Protein AF-A0A1E4CKA3-F1 (afdb_monomer)

pLDDT: mean 74.84, std 14.77, range [36.62, 89.88]

Mean predicted aligned error: 11.42 Å

Structure (mmCIF, N/CA/C/O backbone):
data_AF-A0A1E4CKA3-F1
#
_entry.id   AF-A0A1E4CKA3-F1
#
loop_
_atom_site.group_PDB
_atom_site.id
_atom_site.type_symbol
_atom_site.label_atom_id
_atom_site.label_alt_id
_atom_site.label_comp_id
_atom_site.label_asym_id
_atom_site.label_entity_id
_atom_site.label_seq_id
_atom_site.pdbx_PDB_ins_code
_atom_site.Cartn_x
_atom_site.Cartn_y
_atom_site.Cartn_z
_atom_site.occupancy
_atom_site.B_iso_or_equiv
_atom_site.auth_seq_id
_atom_site.auth_comp_id
_atom_site.auth_asym_id
_atom_site.auth_atom_id
_atom_site.pdbx_PDB_model_num
ATOM 1 N N . MET A 1 1 ? -1.520 15.356 -40.599 1.00 36.62 1 MET A N 1
ATOM 2 C CA . MET A 1 1 ? -1.710 14.813 -39.234 1.00 36.62 1 MET A CA 1
ATOM 3 C C . MET A 1 1 ? -0.451 15.113 -3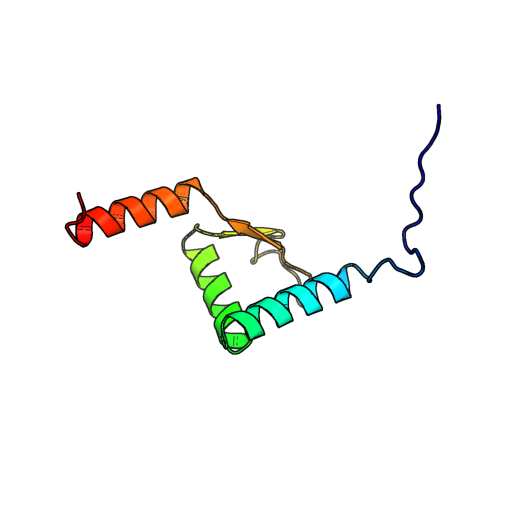8.433 1.00 36.62 1 MET A C 1
ATOM 5 O O . MET A 1 1 ? 0.601 14.678 -38.892 1.00 36.62 1 MET A O 1
ATOM 9 N N . PRO A 1 2 ? -0.478 15.867 -37.320 1.00 40.00 2 PRO A N 1
ATOM 10 C CA . PRO A 1 2 ? 0.746 16.097 -36.567 1.00 40.00 2 PRO A CA 1
ATOM 11 C C . PRO A 1 2 ? 1.048 14.854 -35.723 1.00 40.00 2 PRO A C 1
ATOM 13 O O . PRO A 1 2 ? 0.274 14.472 -34.849 1.00 40.00 2 PRO A O 1
ATOM 16 N N . ARG A 1 3 ? 2.163 14.186 -36.031 1.00 46.00 3 ARG A N 1
ATOM 17 C CA . ARG A 1 3 ? 2.720 13.111 -35.207 1.00 46.00 3 ARG A CA 1
ATOM 18 C C . ARG A 1 3 ? 3.471 13.763 -34.052 1.00 46.00 3 ARG A C 1
ATOM 20 O O . ARG A 1 3 ? 4.564 14.280 -34.259 1.00 46.00 3 ARG A O 1
ATOM 27 N N . TYR A 1 4 ? 2.909 13.739 -32.850 1.00 40.47 4 TYR A N 1
ATOM 28 C CA . TYR A 1 4 ? 3.682 14.070 -31.656 1.00 40.47 4 TYR A CA 1
ATOM 29 C C . TYR A 1 4 ? 4.542 12.864 -31.273 1.00 40.47 4 TYR A C 1
ATOM 31 O O . TYR A 1 4 ? 4.111 11.989 -30.529 1.00 40.47 4 TYR A O 1
ATOM 39 N N . ALA A 1 5 ? 5.765 12.812 -31.7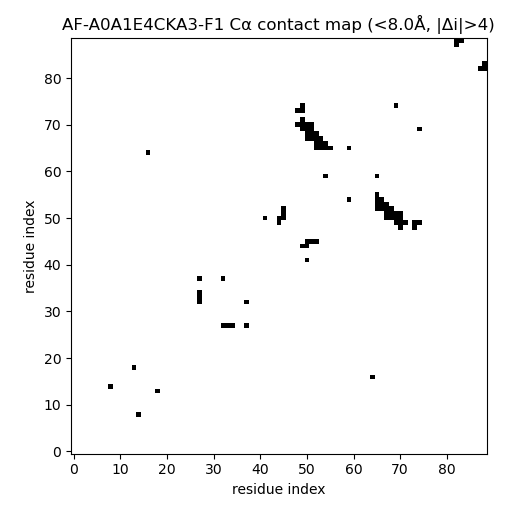96 1.00 44.94 5 ALA A N 1
ATOM 40 C CA . ALA A 1 5 ? 6.826 12.032 -31.176 1.00 44.94 5 ALA A CA 1
ATOM 41 C C . ALA A 1 5 ? 7.367 12.859 -30.000 1.00 44.94 5 ALA A C 1
ATOM 43 O O . ALA A 1 5 ? 8.110 13.818 -30.197 1.00 44.94 5 ALA A O 1
ATOM 44 N N . ARG A 1 6 ? 6.939 12.541 -28.775 1.00 49.34 6 ARG A N 1
ATOM 45 C CA . ARG A 1 6 ? 7.558 13.088 -27.560 1.00 49.34 6 ARG A CA 1
ATOM 46 C C . ARG A 1 6 ? 8.962 12.466 -27.427 1.00 49.34 6 ARG A C 1
ATOM 48 O O . ARG A 1 6 ? 9.052 11.240 -27.487 1.00 49.34 6 ARG A O 1
ATOM 55 N N . PRO A 1 7 ? 10.044 13.250 -27.264 1.00 45.25 7 PRO A N 1
ATOM 56 C CA . PRO A 1 7 ? 11.376 12.694 -27.041 1.00 45.25 7 PRO A CA 1
ATOM 57 C C . PRO A 1 7 ? 11.430 12.022 -25.664 1.00 45.25 7 PRO A C 1
ATOM 59 O O . PRO A 1 7 ? 10.907 12.559 -24.690 1.00 45.25 7 PRO A O 1
ATOM 62 N N . ALA A 1 8 ? 12.038 10.836 -25.599 1.00 52.69 8 ALA A N 1
ATOM 63 C CA . ALA A 1 8 ? 12.053 10.004 -24.396 1.00 52.69 8 ALA A CA 1
ATOM 64 C C . ALA A 1 8 ? 12.892 10.586 -23.246 1.00 52.69 8 ALA A C 1
ATOM 66 O O . ALA A 1 8 ? 12.618 10.256 -22.104 1.00 52.69 8 ALA A O 1
ATOM 67 N N . ASN A 1 9 ? 13.855 11.475 -23.512 1.00 52.84 9 ASN A N 1
ATOM 68 C CA . ASN A 1 9 ? 14.795 11.968 -22.504 1.00 52.84 9 ASN A CA 1
ATOM 69 C C . ASN A 1 9 ? 15.060 13.468 -22.729 1.00 52.84 9 ASN A C 1
ATOM 71 O O . ASN A 1 9 ? 15.887 13.835 -23.562 1.00 52.84 9 ASN A O 1
ATOM 75 N N . GLY A 1 10 ? 14.317 14.341 -22.048 1.00 47.69 10 GLY A N 1
ATOM 76 C CA . GLY A 1 10 ? 14.682 15.757 -21.921 1.00 47.69 10 GLY A CA 1
ATOM 77 C C . GLY A 1 10 ? 15.707 15.944 -20.800 1.00 47.69 10 GLY A C 1
ATOM 78 O O . GLY A 1 10 ? 15.768 15.125 -19.893 1.00 47.69 10 GLY A O 1
ATOM 79 N N . GLU A 1 11 ? 16.469 17.036 -20.819 1.00 47.09 11 GLU A N 1
ATOM 80 C CA . GLU A 1 11 ? 17.503 17.382 -19.818 1.00 47.09 11 GLU A CA 1
ATOM 81 C C . GLU A 1 11 ? 16.969 17.484 -18.366 1.00 47.09 11 GLU A C 1
ATOM 83 O O . GLU A 1 11 ? 17.736 17.451 -17.410 1.00 47.09 11 GLU A O 1
ATOM 88 N N . TYR A 1 12 ? 15.639 17.516 -18.204 1.00 50.06 12 TYR A N 1
ATOM 89 C CA . TYR A 1 12 ? 14.908 17.507 -16.928 1.00 50.06 12 TYR A CA 1
ATOM 90 C C . TYR A 1 12 ? 13.986 16.286 -16.743 1.00 50.06 12 TYR A C 1
ATOM 92 O O . TYR A 1 12 ? 13.203 16.240 -15.795 1.00 50.06 12 TYR A O 1
ATOM 100 N N . ALA A 1 13 ? 14.014 15.315 -17.660 1.00 52.16 13 ALA A N 1
ATOM 101 C CA . ALA A 1 13 ? 13.268 14.072 -17.514 1.00 52.16 13 ALA A CA 1
ATOM 102 C C . ALA A 1 13 ? 14.083 13.144 -16.614 1.00 52.16 13 ALA A C 1
ATOM 104 O O . ALA A 1 13 ? 15.028 12.498 -17.064 1.00 52.16 13 ALA A O 1
ATOM 105 N N . GLU A 1 14 ? 13.744 13.120 -15.328 1.00 53.81 14 GLU A N 1
ATOM 106 C CA . GLU A 1 14 ? 14.280 12.117 -14.421 1.00 53.81 14 GLU A CA 1
ATOM 107 C C . GLU A 1 14 ? 13.983 10.733 -15.009 1.00 53.81 14 GLU A C 1
ATOM 109 O O . GLU A 1 14 ? 12.840 10.457 -15.393 1.00 53.81 14 GLU A O 1
ATOM 114 N N . ASP A 1 15 ? 15.019 9.892 -15.137 1.00 67.56 15 ASP A N 1
ATOM 115 C CA . ASP A 1 15 ? 14.845 8.516 -15.598 1.00 67.56 15 ASP A CA 1
ATOM 116 C C . ASP A 1 15 ? 13.687 7.910 -14.794 1.00 67.56 15 ASP A C 1
ATOM 118 O O . ASP A 1 15 ? 13.702 8.003 -13.558 1.00 67.56 15 ASP A O 1
ATOM 122 N N . PRO A 1 16 ? 12.677 7.312 -15.451 1.00 55.44 16 PRO A N 1
ATOM 123 C CA . PRO A 1 16 ? 11.554 6.714 -14.760 1.00 55.44 16 PRO A CA 1
ATOM 124 C C . PRO A 1 16 ? 12.021 5.847 -13.592 1.00 55.44 16 PRO A C 1
ATOM 126 O O . PRO A 1 16 ? 11.421 5.947 -12.524 1.00 55.44 16 PRO A O 1
ATOM 129 N N . ILE A 1 17 ? 13.125 5.092 -13.757 1.00 57.16 17 ILE A N 1
ATOM 130 C CA . ILE A 1 17 ? 13.816 4.248 -12.767 1.00 57.16 17 ILE A CA 1
ATOM 131 C C . ILE A 1 17 ? 14.244 5.028 -11.510 1.00 57.16 17 ILE A C 1
ATOM 133 O O . ILE A 1 17 ? 13.984 4.579 -10.389 1.00 57.16 17 ILE A O 1
ATOM 137 N N . ASN A 1 18 ? 14.793 6.222 -11.677 1.00 62.31 18 ASN A N 1
ATOM 138 C CA . ASN A 1 18 ? 15.194 7.078 -10.563 1.00 62.31 18 ASN A CA 1
ATOM 139 C C . ASN A 1 18 ? 13.977 7.702 -9.866 1.00 62.31 18 ASN A C 1
ATOM 141 O O . ASN A 1 18 ? 13.930 7.732 -8.638 1.00 62.31 18 ASN A O 1
ATOM 145 N N . ALA A 1 19 ? 12.928 8.042 -10.620 1.00 60.69 19 ALA A N 1
ATOM 146 C CA . ALA A 1 19 ? 11.714 8.637 -10.064 1.00 60.69 19 ALA A CA 1
ATOM 147 C C . ALA A 1 19 ? 10.931 7.711 -9.094 1.00 60.69 19 ALA A C 1
ATOM 149 O O . ALA A 1 19 ? 10.438 8.207 -8.083 1.00 60.69 19 ALA A O 1
ATOM 150 N N . LEU A 1 20 ? 10.847 6.368 -9.299 1.00 59.59 20 LEU A N 1
ATOM 151 C CA . LEU A 1 20 ? 10.336 5.501 -8.187 1.00 59.59 20 LEU A CA 1
ATOM 152 C C . LEU A 1 20 ? 11.330 5.527 -7.058 1.00 59.59 20 LEU A C 1
ATOM 154 O O . LEU A 1 20 ? 10.889 5.484 -5.922 1.00 59.59 20 LEU A O 1
ATOM 158 N N . GLY A 1 21 ? 12.624 5.379 -7.363 1.00 65.44 21 GLY A N 1
ATOM 159 C CA . GLY A 1 21 ? 13.638 5.222 -6.328 1.00 65.44 21 GLY A CA 1
ATOM 160 C C . GLY A 1 21 ? 13.487 6.332 -5.296 1.00 65.44 21 GLY A C 1
ATOM 161 O O . GLY A 1 21 ? 13.350 6.050 -4.109 1.00 65.44 21 GLY A O 1
ATOM 162 N N . ASN A 1 22 ? 13.348 7.559 -5.790 1.00 67.75 22 ASN A N 1
ATOM 163 C CA . ASN A 1 22 ? 13.130 8.754 -4.993 1.00 67.75 22 ASN A CA 1
ATOM 164 C C . ASN A 1 22 ? 11.744 8.794 -4.335 1.00 67.75 22 ASN A C 1
ATOM 166 O O . ASN A 1 22 ? 11.660 9.083 -3.147 1.00 67.75 22 ASN A O 1
ATOM 170 N N . ALA A 1 23 ? 10.661 8.426 -5.029 1.00 67.81 23 ALA A N 1
ATOM 171 C CA . ALA A 1 23 ? 9.326 8.364 -4.418 1.00 67.81 23 ALA A CA 1
ATOM 172 C C . ALA A 1 23 ? 9.221 7.309 -3.293 1.00 67.81 23 ALA A C 1
ATOM 174 O O . ALA A 1 23 ? 8.613 7.546 -2.249 1.00 67.81 23 ALA A O 1
ATOM 175 N N . MET A 1 24 ? 9.846 6.147 -3.481 1.00 72.12 24 MET A N 1
ATOM 176 C CA . MET A 1 24 ? 9.926 5.073 -2.493 1.00 72.12 24 MET A CA 1
ATOM 177 C C . MET A 1 24 ? 10.764 5.514 -1.294 1.00 72.12 24 MET A C 1
ATOM 179 O O . MET A 1 24 ? 10.359 5.298 -0.155 1.00 72.12 24 MET A O 1
ATOM 183 N N . GLN A 1 25 ? 11.905 6.157 -1.546 1.00 68.25 25 GLN A N 1
ATOM 184 C CA . GLN A 1 25 ? 12.764 6.710 -0.506 1.00 68.25 25 GLN A CA 1
ATOM 185 C C . GLN A 1 25 ? 12.029 7.790 0.304 1.00 68.25 25 GLN A C 1
ATOM 187 O O . GLN A 1 25 ? 12.018 7.718 1.527 1.00 68.25 25 GLN A O 1
ATOM 192 N N . ALA A 1 26 ? 11.307 8.697 -0.360 1.00 70.19 26 ALA A N 1
ATOM 193 C CA . ALA A 1 26 ? 10.485 9.714 0.292 1.00 70.19 26 ALA A CA 1
ATOM 194 C C . ALA A 1 26 ? 9.360 9.107 1.148 1.00 70.19 26 ALA A C 1
ATOM 196 O O . ALA A 1 26 ? 9.043 9.629 2.210 1.00 70.19 26 ALA A O 1
ATOM 197 N N . THR A 1 27 ? 8.776 7.981 0.726 1.00 70.31 27 THR A N 1
ATOM 198 C CA . THR A 1 27 ? 7.741 7.277 1.506 1.00 70.31 27 THR A CA 1
ATOM 199 C C . THR A 1 27 ? 8.332 6.596 2.746 1.00 70.31 27 THR A C 1
ATOM 201 O O . THR A 1 27 ? 7.752 6.660 3.825 1.00 70.31 27 THR A O 1
ATOM 204 N N . ILE A 1 28 ? 9.499 5.960 2.605 1.00 75.06 28 ILE A N 1
ATOM 205 C CA . ILE A 1 28 ? 10.274 5.361 3.707 1.00 75.06 28 ILE A CA 1
ATOM 206 C C . ILE A 1 28 ? 10.640 6.435 4.737 1.00 75.06 28 ILE A C 1
ATOM 208 O O . ILE A 1 28 ? 10.443 6.226 5.931 1.00 75.06 28 ILE A O 1
ATOM 212 N N . GLU A 1 29 ? 11.125 7.585 4.270 1.00 72.06 29 GLU A N 1
ATOM 21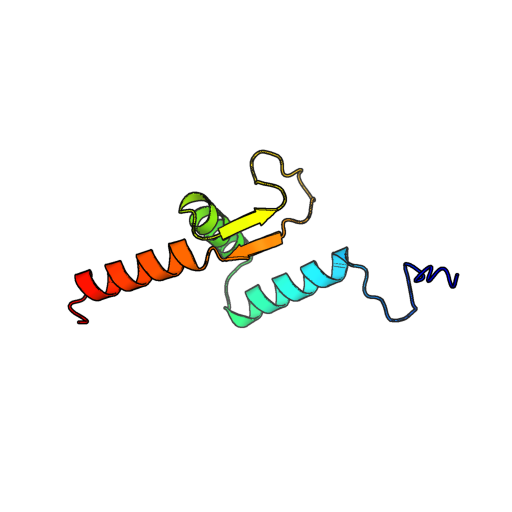3 C CA . GLU A 1 29 ? 11.484 8.727 5.113 1.00 72.06 29 GLU A CA 1
ATOM 214 C C . GLU A 1 29 ? 10.259 9.335 5.803 1.00 72.06 29 GLU A C 1
ATOM 216 O O . GLU A 1 29 ? 10.285 9.525 7.013 1.00 72.06 29 GLU A O 1
ATOM 221 N N . ALA A 1 30 ? 9.163 9.567 5.074 1.00 76.38 30 ALA A N 1
ATOM 222 C CA . ALA A 1 30 ? 7.939 10.147 5.629 1.00 76.38 30 ALA A CA 1
ATOM 223 C C . ALA A 1 30 ? 7.278 9.269 6.702 1.00 76.38 30 ALA A C 1
ATOM 225 O O . ALA A 1 30 ? 6.622 9.787 7.602 1.00 76.38 30 ALA A O 1
ATOM 226 N N . LEU A 1 31 ? 7.427 7.946 6.597 1.00 78.50 31 LEU A N 1
ATOM 227 C CA . LEU A 1 31 ? 6.884 6.994 7.564 1.00 78.50 31 LEU A CA 1
ATOM 228 C C . LEU A 1 31 ? 7.904 6.594 8.644 1.00 78.50 31 LEU A C 1
ATOM 230 O O . LEU A 1 31 ? 7.554 5.826 9.537 1.00 78.50 31 LEU A O 1
ATOM 234 N N . GLU A 1 32 ? 9.156 7.062 8.552 1.00 84.19 32 GLU A N 1
ATOM 235 C CA . GLU A 1 32 ? 10.295 6.633 9.384 1.00 84.19 32 GLU A CA 1
ATOM 236 C C . GLU A 1 32 ? 10.456 5.098 9.460 1.00 84.19 32 GLU A C 1
ATOM 238 O O . GLU A 1 32 ? 10.973 4.530 10.425 1.00 84.19 32 GLU A O 1
ATOM 243 N N . LEU A 1 33 ? 10.009 4.391 8.420 1.00 80.75 33 LEU A N 1
ATOM 244 C CA . LEU A 1 33 ? 10.052 2.935 8.355 1.00 80.75 33 LEU A CA 1
ATOM 245 C C . LEU A 1 33 ? 11.303 2.488 7.619 1.00 80.75 33 LEU A C 1
ATOM 247 O O . LEU A 1 33 ? 11.708 3.081 6.628 1.00 80.75 33 LEU A O 1
ATOM 251 N N . ASN A 1 34 ? 11.894 1.368 8.032 1.00 84.69 34 ASN A N 1
ATOM 252 C CA . ASN A 1 34 ? 12.964 0.779 7.236 1.00 84.69 34 ASN A CA 1
ATOM 253 C C . ASN A 1 34 ? 12.407 0.202 5.910 1.00 84.69 34 ASN A C 1
ATOM 255 O O . ASN A 1 34 ? 11.255 -0.236 5.822 1.00 84.69 34 ASN A O 1
ATOM 259 N N . LYS A 1 35 ? 13.257 0.139 4.876 1.00 79.19 35 LYS A N 1
ATOM 260 C CA . LYS A 1 35 ? 12.892 -0.369 3.540 1.00 79.19 35 LYS A CA 1
ATOM 261 C C . LYS A 1 35 ? 12.305 -1.785 3.561 1.00 79.19 35 LYS A C 1
ATOM 263 O O . LYS A 1 35 ? 11.413 -2.088 2.772 1.00 79.19 35 LYS A O 1
ATOM 268 N N . MET A 1 36 ? 12.803 -2.650 4.446 1.00 83.19 36 MET A N 1
ATOM 269 C CA . MET A 1 36 ? 12.321 -4.027 4.582 1.00 83.19 36 MET A CA 1
ATOM 270 C C . MET A 1 36 ? 10.890 -4.068 5.128 1.00 83.19 36 MET A C 1
ATOM 272 O O . MET A 1 36 ? 10.073 -4.847 4.656 1.00 83.19 36 MET A O 1
ATOM 276 N N . THR A 1 37 ? 10.574 -3.204 6.091 1.00 84.38 37 THR A N 1
ATOM 277 C CA . THR A 1 37 ? 9.259 -3.081 6.716 1.00 84.38 37 THR A CA 1
ATOM 278 C C . THR A 1 37 ? 8.234 -2.599 5.706 1.00 84.38 37 THR A C 1
ATOM 280 O O . THR A 1 37 ? 7.155 -3.178 5.632 1.00 84.38 37 THR A O 1
ATOM 283 N N . VAL A 1 38 ? 8.579 -1.605 4.880 1.00 82.75 38 VAL A N 1
ATOM 284 C CA . VAL A 1 38 ? 7.689 -1.147 3.803 1.00 82.75 38 VAL A CA 1
ATOM 285 C C . VAL A 1 38 ? 7.469 -2.258 2.777 1.00 82.75 38 VAL A C 1
ATOM 287 O O . VAL A 1 38 ? 6.327 -2.533 2.427 1.00 82.75 38 VAL A O 1
ATOM 290 N N . ALA A 1 39 ? 8.526 -2.954 2.344 1.00 82.88 39 ALA A N 1
ATOM 291 C CA . ALA A 1 39 ? 8.394 -4.070 1.406 1.00 82.88 39 ALA A CA 1
ATOM 292 C C . ALA A 1 39 ? 7.492 -5.194 1.956 1.00 82.88 39 ALA A C 1
ATOM 294 O O . ALA A 1 39 ? 6.563 -5.618 1.273 1.00 82.88 39 ALA A O 1
ATOM 295 N N . ASN A 1 40 ? 7.710 -5.609 3.208 1.00 86.44 40 ASN A N 1
ATOM 296 C CA . ASN A 1 40 ? 6.892 -6.619 3.883 1.00 86.44 40 ASN A CA 1
ATOM 297 C C . ASN A 1 40 ? 5.441 -6.151 4.083 1.00 86.44 40 ASN A C 1
ATOM 299 O O . ASN A 1 40 ? 4.514 -6.954 4.027 1.00 86.44 40 ASN A O 1
ATOM 303 N N . GLY A 1 41 ? 5.233 -4.860 4.353 1.00 85.44 41 GLY A N 1
ATOM 304 C CA . GLY A 1 41 ? 3.905 -4.267 4.488 1.00 85.44 41 GLY A CA 1
ATOM 305 C C . GLY A 1 41 ? 3.139 -4.289 3.168 1.00 85.44 41 GLY A C 1
ATOM 306 O O . GLY A 1 41 ? 2.010 -4.769 3.132 1.00 85.44 41 GLY A O 1
ATOM 307 N N . LEU A 1 42 ? 3.773 -3.846 2.079 1.00 86.38 42 LEU A N 1
ATOM 308 C CA . LEU A 1 42 ? 3.190 -3.883 0.735 1.00 86.38 42 LEU A CA 1
ATOM 309 C C . LEU A 1 42 ? 2.833 -5.313 0.314 1.00 86.38 42 LEU A C 1
ATOM 311 O O . LEU A 1 42 ? 1.759 -5.531 -0.232 1.00 86.38 42 LEU A O 1
ATOM 315 N N . GLU A 1 43 ? 3.688 -6.287 0.623 1.00 86.69 43 GLU A N 1
ATOM 316 C CA . GLU A 1 43 ? 3.413 -7.712 0.412 1.00 86.69 43 GLU A CA 1
ATOM 317 C C . GLU A 1 43 ? 2.144 -8.173 1.135 1.00 86.69 43 GLU A C 1
ATOM 319 O O . GLU A 1 43 ? 1.230 -8.679 0.491 1.00 86.69 43 GLU A O 1
ATOM 324 N N . LYS A 1 44 ? 2.033 -7.911 2.440 1.00 87.62 44 LYS A N 1
ATOM 325 C CA . LYS A 1 44 ? 0.845 -8.297 3.217 1.00 87.62 44 LYS A CA 1
ATOM 326 C C . LYS A 1 44 ? -0.436 -7.629 2.722 1.00 87.62 44 LYS A C 1
ATOM 328 O O . LYS A 1 44 ? -1.498 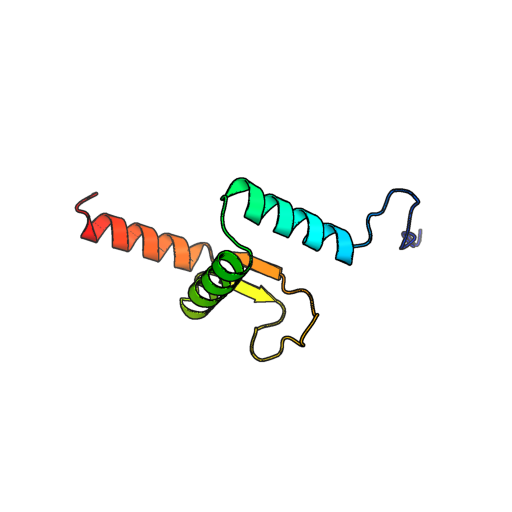-8.236 2.781 1.00 87.62 44 LYS A O 1
ATOM 333 N N . LEU A 1 45 ? -0.349 -6.381 2.264 1.00 87.31 45 LEU A N 1
ATOM 334 C CA . LEU A 1 45 ? -1.496 -5.655 1.723 1.00 87.31 45 LEU A CA 1
ATOM 335 C C . LEU A 1 45 ? -1.934 -6.204 0.356 1.00 87.31 45 LEU A C 1
ATOM 337 O O . LEU A 1 45 ? -3.131 -6.233 0.082 1.00 87.31 45 LEU A O 1
ATOM 341 N N . VAL A 1 46 ? -0.997 -6.674 -0.474 1.00 89.62 46 VAL A N 1
ATOM 342 C CA . VAL A 1 46 ? -1.322 -7.399 -1.714 1.00 89.62 46 VAL A CA 1
ATOM 343 C C . VAL A 1 46 ? -1.959 -8.752 -1.402 1.00 89.62 46 VAL A C 1
ATOM 345 O O . VAL A 1 46 ? -3.001 -9.067 -1.967 1.00 89.62 46 VAL A O 1
ATOM 348 N N . ASP A 1 47 ? -1.395 -9.522 -0.469 1.00 89.56 47 ASP A N 1
ATOM 349 C CA . ASP A 1 47 ? -1.939 -10.831 -0.075 1.00 89.56 47 ASP A CA 1
ATOM 350 C C . ASP A 1 47 ? -3.351 -10.716 0.525 1.00 89.56 47 ASP A C 1
ATOM 352 O O . ASP A 1 47 ? -4.188 -11.599 0.345 1.00 89.56 47 ASP A O 1
ATOM 356 N N . ALA A 1 48 ? -3.635 -9.607 1.216 1.00 87.56 48 ALA A N 1
ATOM 357 C CA . ALA A 1 48 ? -4.958 -9.282 1.744 1.00 87.56 48 ALA A CA 1
ATOM 358 C C . ALA A 1 48 ? -5.944 -8.759 0.680 1.00 87.56 48 ALA A C 1
ATOM 360 O O . ALA A 1 48 ? -7.101 -8.505 1.008 1.00 87.56 48 ALA A O 1
ATOM 361 N N . GLY A 1 49 ? -5.506 -8.569 -0.570 1.00 89.00 49 GLY A N 1
ATOM 362 C CA . GLY A 1 49 ? -6.329 -8.036 -1.658 1.00 89.00 49 GLY A CA 1
ATOM 363 C C . GLY A 1 49 ? -6.609 -6.532 -1.569 1.00 89.00 49 GLY A C 1
ATOM 364 O O . GLY A 1 49 ? -7.495 -6.040 -2.254 1.00 89.00 49 GLY A O 1
ATOM 365 N N . LEU A 1 50 ? -5.874 -5.791 -0.735 1.00 87.69 50 LEU A N 1
ATOM 366 C CA . LEU A 1 50 ? -6.051 -4.343 -0.545 1.00 87.69 50 LEU A CA 1
ATOM 367 C C . LEU A 1 50 ? -5.213 -3.516 -1.525 1.00 87.69 50 LEU A C 1
ATOM 369 O O . LEU A 1 50 ? -5.499 -2.344 -1.769 1.00 87.69 50 LEU A O 1
ATOM 373 N N . LEU A 1 51 ? -4.152 -4.119 -2.063 1.00 89.88 51 LEU A N 1
ATOM 374 C CA . LEU A 1 51 ? -3.315 -3.539 -3.102 1.00 89.88 51 LEU A CA 1
ATOM 375 C C . LEU A 1 51 ? -3.264 -4.454 -4.322 1.00 89.88 51 LEU A C 1
ATOM 377 O O . LEU A 1 51 ? -3.070 -5.662 -4.214 1.00 89.88 51 LEU A O 1
ATOM 381 N N . LEU A 1 52 ? -3.322 -3.839 -5.495 1.00 87.56 52 LEU A N 1
ATOM 382 C CA . LEU A 1 52 ? -3.072 -4.467 -6.781 1.00 87.56 52 LEU A CA 1
ATOM 383 C C . LEU A 1 52 ? -1.637 -4.155 -7.210 1.00 87.56 52 LEU A C 1
ATOM 385 O O . LEU A 1 52 ? -1.257 -2.988 -7.338 1.00 87.56 52 LEU A O 1
ATOM 389 N N . ALA A 1 53 ? -0.836 -5.199 -7.413 1.00 87.06 53 ALA A N 1
ATOM 390 C CA . ALA A 1 53 ? 0.528 -5.093 -7.919 1.00 87.06 53 ALA A CA 1
ATOM 391 C C . ALA A 1 53 ? 0.555 -5.264 -9.445 1.00 87.06 53 ALA A C 1
ATOM 393 O O . ALA A 1 53 ? -0.004 -6.223 -9.975 1.00 87.06 53 ALA A O 1
ATOM 394 N N . ASP A 1 54 ? 1.239 -4.356 -10.139 1.00 83.75 54 ASP A N 1
ATOM 395 C CA . ASP A 1 54 ? 1.461 -4.404 -11.584 1.00 83.75 54 ASP A CA 1
ATOM 396 C C . ASP A 1 54 ? 2.969 -4.277 -11.905 1.00 83.75 54 ASP A C 1
ATOM 398 O O . ASP A 1 54 ? 3.555 -3.211 -11.667 1.00 83.75 54 ASP A O 1
ATOM 402 N N . PRO A 1 55 ? 3.625 -5.341 -12.410 1.00 83.25 55 PRO A N 1
ATOM 403 C CA . PRO A 1 55 ? 3.060 -6.672 -12.657 1.00 83.25 55 PRO A CA 1
ATOM 404 C C . PRO A 1 55 ? 2.734 -7.427 -11.350 1.00 83.25 55 PRO A C 1
ATOM 406 O O . PRO A 1 55 ? 3.309 -7.106 -10.302 1.00 83.25 55 PRO A O 1
ATOM 409 N N . PRO A 1 56 ? 1.865 -8.457 -11.401 1.00 82.00 56 PRO A N 1
ATOM 410 C CA . PRO A 1 56 ? 1.585 -9.308 -10.246 1.00 82.00 56 PRO A CA 1
ATOM 411 C C . PRO A 1 56 ? 2.860 -9.988 -9.721 1.00 82.00 56 PRO A C 1
ATOM 413 O O . PRO A 1 56 ? 3.802 -10.247 -10.474 1.00 82.00 56 PRO A O 1
ATOM 416 N N . ARG A 1 57 ? 2.933 -10.234 -8.406 1.00 74.12 57 ARG A N 1
ATOM 417 C CA . ARG A 1 57 ? 4.190 -10.616 -7.726 1.00 74.12 57 ARG A C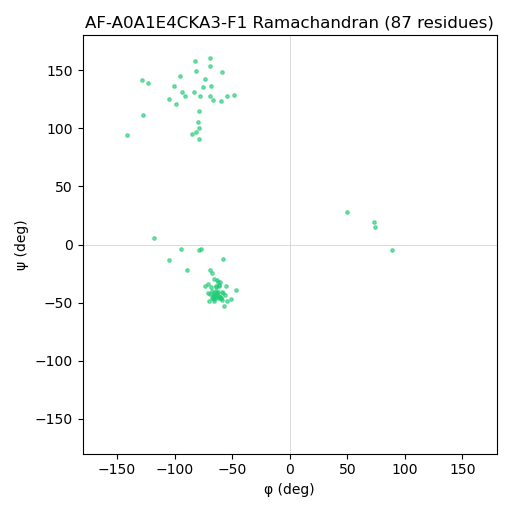A 1
ATOM 418 C C . ARG A 1 57 ? 4.739 -11.979 -8.147 1.00 74.12 57 ARG A C 1
ATOM 420 O O . ARG A 1 57 ? 5.950 -12.164 -8.130 1.00 74.12 57 ARG A O 1
ATOM 427 N N . ASP A 1 58 ? 3.872 -12.903 -8.534 1.00 79.38 58 ASP A N 1
ATOM 428 C CA . ASP A 1 58 ? 4.212 -14.224 -9.073 1.00 79.38 58 ASP A CA 1
ATOM 429 C C . ASP A 1 58 ? 4.885 -14.150 -10.453 1.00 79.38 58 ASP A C 1
ATOM 431 O O . ASP A 1 58 ? 5.658 -15.037 -10.816 1.00 79.38 58 ASP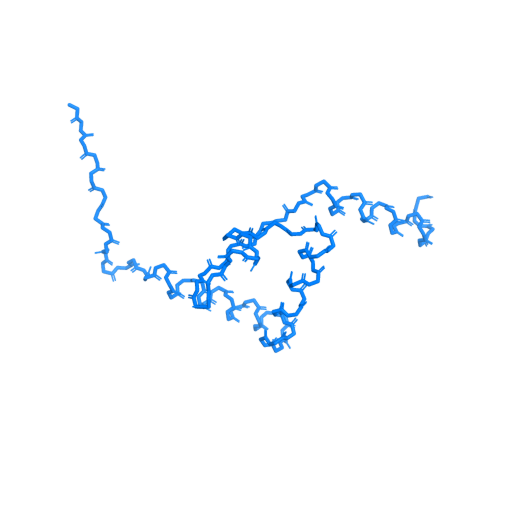 A O 1
ATOM 435 N N . VAL A 1 59 ? 4.640 -13.068 -11.195 1.00 80.81 59 VAL A N 1
ATOM 436 C CA . VAL A 1 59 ? 5.243 -12.794 -12.510 1.00 80.81 59 VAL A CA 1
ATOM 437 C C . VAL A 1 59 ? 6.340 -11.729 -12.460 1.00 80.81 59 VAL A C 1
ATOM 439 O O . VAL A 1 59 ? 7.087 -11.569 -13.428 1.00 80.81 59 VAL A O 1
ATOM 442 N N . ALA A 1 60 ? 6.456 -10.989 -11.357 1.00 76.69 60 ALA A N 1
ATOM 443 C CA . ALA A 1 60 ? 7.420 -9.909 -11.212 1.00 76.69 60 ALA A CA 1
ATOM 444 C C . ALA A 1 60 ? 8.863 -10.440 -11.195 1.00 76.69 60 ALA A C 1
ATOM 446 O O . ALA A 1 60 ? 9.247 -11.260 -10.359 1.00 76.69 60 ALA A O 1
ATOM 447 N N . MET A 1 61 ? 9.706 -9.924 -12.093 1.00 78.94 61 MET A N 1
ATOM 448 C CA . MET A 1 61 ? 11.126 -10.278 -12.122 1.00 78.94 61 MET A CA 1
ATOM 449 C C . MET A 1 61 ? 11.934 -9.479 -11.093 1.00 78.94 61 MET A C 1
ATOM 451 O O . MET A 1 61 ? 11.654 -8.315 -10.800 1.00 78.94 61 MET A O 1
ATOM 455 N N . ARG A 1 62 ? 13.008 -10.078 -10.562 1.00 72.19 62 ARG A N 1
ATOM 456 C CA . ARG A 1 62 ? 13.909 -9.393 -9.624 1.00 72.19 62 ARG A CA 1
ATOM 457 C C . ARG A 1 62 ? 14.524 -8.154 -10.286 1.00 72.19 62 ARG A C 1
ATOM 459 O O . ARG A 1 62 ? 15.189 -8.262 -11.309 1.00 72.19 62 ARG A O 1
ATOM 466 N N . GLY A 1 63 ? 14.332 -6.989 -9.667 1.00 72.38 63 GLY A N 1
ATOM 467 C CA . GLY A 1 63 ? 14.793 -5.699 -10.198 1.00 72.38 63 GLY A CA 1
ATOM 468 C C . GLY A 1 63 ? 13.785 -5.002 -11.118 1.00 72.38 63 GLY A C 1
ATOM 469 O O . GLY A 1 63 ? 14.009 -3.854 -11.495 1.00 72.38 63 GLY A O 1
ATOM 470 N N . GLN A 1 64 ? 12.659 -5.648 -11.434 1.00 76.62 64 GLN A N 1
ATOM 471 C CA . GLN A 1 64 ? 11.537 -5.004 -12.100 1.00 76.62 64 GLN A CA 1
ATOM 472 C C . GLN A 1 64 ? 10.804 -4.084 -11.124 1.00 76.62 64 GLN A C 1
ATOM 474 O O . GLN A 1 64 ? 10.640 -4.379 -9.939 1.00 76.62 64 GLN A O 1
ATOM 479 N N . ARG A 1 65 ? 10.357 -2.943 -11.638 1.00 77.94 65 ARG A N 1
ATOM 480 C CA . ARG A 1 65 ? 9.555 -1.995 -10.874 1.00 77.94 65 ARG A CA 1
ATOM 481 C C . ARG A 1 65 ? 8.120 -2.489 -10.800 1.00 77.94 65 ARG A C 1
ATOM 483 O O . ARG A 1 65 ? 7.518 -2.751 -11.836 1.00 77.94 65 ARG A O 1
ATOM 490 N N . VAL A 1 66 ? 7.596 -2.558 -9.583 1.00 82.44 66 VAL A N 1
ATOM 491 C CA . VAL A 1 66 ? 6.202 -2.910 -9.311 1.00 82.44 66 VAL A CA 1
ATOM 492 C C . VAL A 1 66 ? 5.458 -1.640 -8.932 1.00 82.44 66 VAL A C 1
ATOM 494 O O . VAL A 1 66 ? 5.878 -0.913 -8.028 1.00 82.44 66 VAL A O 1
ATOM 497 N N . ARG A 1 67 ? 4.370 -1.356 -9.642 1.00 84.56 67 ARG A N 1
ATOM 498 C CA . ARG A 1 67 ? 3.421 -0.308 -9.280 1.00 84.56 67 ARG A CA 1
ATOM 499 C C . ARG A 1 67 ? 2.348 -0.926 -8.396 1.00 84.56 67 ARG A C 1
ATOM 501 O O . ARG A 1 67 ? 1.733 -1.910 -8.786 1.00 84.56 67 ARG A O 1
ATOM 508 N N . TYR A 1 68 ? 2.115 -0.324 -7.237 1.00 85.62 68 TYR A N 1
ATOM 509 C CA . TYR A 1 68 ? 1.015 -0.696 -6.354 1.00 85.62 68 TYR A CA 1
ATOM 510 C C . TYR A 1 68 ? -0.126 0.302 -6.537 1.00 85.62 68 TYR A C 1
ATOM 512 O O . TYR A 1 68 ? 0.109 1.505 -6.650 1.00 85.62 68 TYR A O 1
ATOM 520 N N . THR A 1 69 ? -1.356 -0.186 -6.611 1.00 88.44 69 THR A N 1
ATOM 521 C CA . THR A 1 69 ? -2.577 0.629 -6.658 1.00 88.44 69 THR A CA 1
ATOM 522 C C . THR A 1 69 ? -3.531 0.128 -5.587 1.00 88.44 69 THR A C 1
ATOM 524 O O . THR A 1 69 ? -3.576 -1.070 -5.333 1.00 88.44 69 THR A O 1
ATOM 527 N N . VAL A 1 70 ? -4.242 1.037 -4.926 1.00 89.44 70 VAL A N 1
ATOM 528 C CA . VAL A 1 70 ? -5.208 0.676 -3.884 1.00 89.44 70 VAL A CA 1
ATOM 529 C C . VAL A 1 70 ? -6.467 0.110 -4.529 1.00 89.44 70 VAL A C 1
ATOM 531 O O . VAL A 1 70 ? -6.954 0.661 -5.515 1.00 89.44 70 VAL A O 1
ATOM 534 N N . ASP A 1 71 ? -6.976 -0.992 -3.982 1.00 88.38 71 ASP A N 1
ATOM 535 C CA . ASP A 1 71 ? -8.342 -1.431 -4.255 1.00 88.38 71 ASP A CA 1
ATOM 536 C C . ASP A 1 71 ? -9.283 -0.697 -3.292 1.00 88.38 71 ASP A C 1
ATOM 538 O O . ASP A 1 71 ? -9.455 -1.079 -2.130 1.00 88.38 71 ASP A O 1
ATOM 542 N N . ASP A 1 72 ? -9.856 0.410 -3.766 1.00 85.38 72 ASP A N 1
ATOM 543 C CA . ASP A 1 72 ? -10.702 1.281 -2.947 1.00 85.38 72 ASP A CA 1
ATOM 544 C C . ASP A 1 72 ? -11.938 0.553 -2.399 1.00 85.38 72 ASP A C 1
ATOM 546 O O . ASP A 1 72 ? -12.390 0.852 -1.290 1.00 85.38 72 ASP A O 1
ATOM 550 N N . ALA A 1 73 ? -12.484 -0.415 -3.143 1.00 88.81 73 ALA A N 1
ATOM 551 C CA . ALA A 1 73 ? -13.644 -1.182 -2.704 1.00 88.81 73 ALA A CA 1
ATOM 552 C C . ALA A 1 73 ? -13.270 -2.114 -1.546 1.00 88.81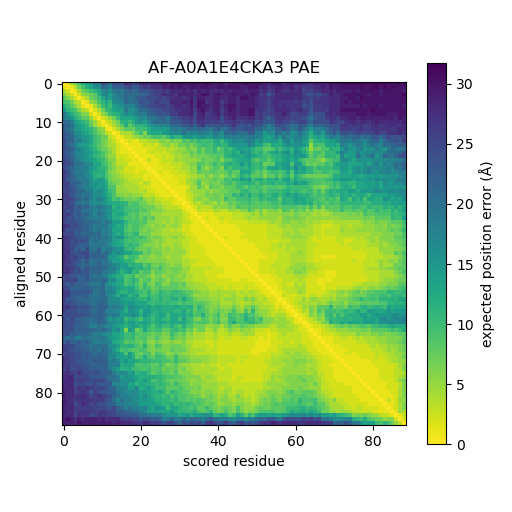 73 ALA A C 1
ATOM 554 O O 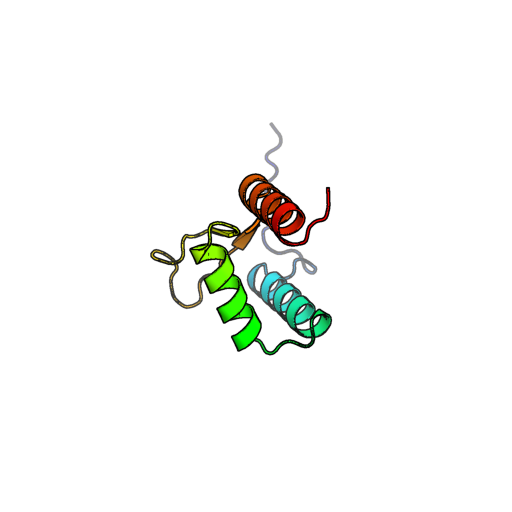. ALA A 1 73 ? -13.929 -2.086 -0.502 1.00 88.81 73 ALA A O 1
ATOM 555 N N . ALA A 1 74 ? -12.177 -2.868 -1.694 1.00 83.19 74 ALA A N 1
ATOM 556 C CA . ALA A 1 74 ? -11.696 -3.781 -0.660 1.00 83.19 74 ALA A CA 1
ATOM 557 C C . ALA A 1 74 ? -11.275 -3.034 0.619 1.00 83.19 74 ALA A C 1
ATOM 559 O O . ALA A 1 74 ? -11.613 -3.449 1.732 1.00 83.19 74 ALA A O 1
ATOM 560 N N . VAL A 1 75 ? -10.588 -1.893 0.481 1.00 85.25 75 VAL A N 1
ATOM 561 C CA . VAL A 1 75 ? -10.206 -1.056 1.629 1.00 85.25 75 VAL A CA 1
ATOM 562 C C . VAL A 1 75 ? -11.433 -0.485 2.335 1.00 85.25 75 VAL A C 1
ATOM 564 O O . VAL A 1 75 ? -11.502 -0.531 3.565 1.00 85.25 75 VAL A O 1
ATOM 567 N N . THR A 1 76 ? -12.417 0.014 1.585 1.00 87.88 76 THR A N 1
ATOM 568 C CA . THR A 1 76 ? -13.647 0.573 2.162 1.00 87.88 76 THR A CA 1
ATOM 569 C C . THR A 1 76 ? -14.411 -0.481 2.959 1.00 87.88 76 THR A C 1
ATOM 571 O O . THR A 1 76 ? -14.797 -0.223 4.099 1.00 87.88 76 THR A O 1
ATOM 574 N N . GLU A 1 77 ? -14.578 -1.683 2.405 1.00 88.88 77 GLU A N 1
ATOM 575 C CA . GLU A 1 77 ? -15.234 -2.794 3.098 1.00 88.88 77 GLU A CA 1
ATOM 576 C C . GLU A 1 77 ? -14.502 -3.156 4.399 1.00 88.88 77 GLU A C 1
ATOM 578 O O . GLU A 1 77 ? -15.129 -3.287 5.455 1.00 88.88 77 GLU A O 1
ATOM 583 N N . MET A 1 78 ? -13.168 -3.257 4.357 1.00 87.31 78 MET A N 1
ATOM 584 C CA . MET A 1 78 ? -12.363 -3.566 5.538 1.00 87.31 78 MET A CA 1
ATOM 585 C C . MET A 1 78 ? -12.510 -2.499 6.630 1.00 87.31 78 MET A C 1
ATOM 587 O O . MET A 1 78 ? -12.677 -2.843 7.801 1.00 87.31 78 MET A O 1
ATOM 591 N N . VAL A 1 79 ? -12.462 -1.215 6.266 1.00 85.75 79 VAL A N 1
ATOM 592 C CA . VAL A 1 79 ? -12.598 -0.104 7.221 1.00 85.75 79 VAL A CA 1
ATOM 593 C C . VAL A 1 79 ? -14.000 -0.073 7.827 1.00 85.75 79 VAL A C 1
ATOM 595 O O . VAL A 1 79 ? -14.133 0.079 9.041 1.00 85.75 79 VAL A O 1
ATOM 598 N N . MET A 1 80 ? -15.045 -0.286 7.023 1.00 86.88 80 MET A N 1
ATOM 599 C CA . MET A 1 80 ? -16.420 -0.381 7.526 1.00 86.88 80 MET A CA 1
ATOM 600 C C . MET A 1 80 ? -16.578 -1.538 8.515 1.00 86.88 80 MET A C 1
ATOM 602 O O . MET A 1 80 ? -17.146 -1.362 9.594 1.00 86.88 80 MET A O 1
ATOM 606 N N . ARG A 1 81 ? -16.027 -2.711 8.185 1.00 86.44 81 ARG A N 1
ATOM 607 C CA . ARG A 1 81 ? -16.034 -3.877 9.074 1.00 86.44 81 ARG A CA 1
ATOM 608 C C . ARG A 1 81 ? -15.279 -3.612 10.375 1.00 86.44 81 ARG A C 1
ATOM 610 O O . ARG A 1 81 ? -15.732 -4.032 11.436 1.00 86.44 81 ARG A O 1
ATOM 617 N N . LEU A 1 82 ? -14.140 -2.924 10.309 1.00 85.56 82 LEU A N 1
ATOM 618 C CA . LEU A 1 82 ? -13.374 -2.542 11.493 1.00 85.56 82 LEU A CA 1
ATOM 619 C C . LEU A 1 82 ? -14.170 -1.586 12.389 1.00 85.56 82 LEU A C 1
ATOM 621 O O . LEU A 1 82 ? -14.213 -1.811 13.595 1.00 85.56 82 LEU A O 1
ATOM 625 N N . GLY A 1 83 ? -14.842 -0.585 11.812 1.00 85.62 83 GLY A N 1
ATOM 626 C CA . GLY A 1 83 ? -15.728 0.322 12.549 1.00 85.62 83 GLY A CA 1
ATOM 627 C C . GLY A 1 83 ? -16.792 -0.437 13.345 1.00 85.62 83 GLY A C 1
ATOM 628 O O . GLY A 1 83 ? -16.883 -0.268 14.558 1.00 85.62 83 GLY A O 1
ATOM 629 N N . GLN A 1 84 ? -17.480 -1.387 12.697 1.00 85.75 84 GLN A N 1
ATOM 630 C CA . GLN A 1 84 ? -18.474 -2.246 13.357 1.00 85.75 84 GLN A CA 1
ATOM 631 C C . GLN A 1 84 ? -17.892 -3.040 14.536 1.00 85.75 84 GLN A C 1
ATOM 633 O O . GLN A 1 84 ? -18.533 -3.168 15.576 1.00 85.75 84 GLN A O 1
ATOM 638 N N . VAL A 1 85 ? -16.679 -3.585 14.391 1.00 89.56 85 VAL A N 1
ATOM 639 C CA . VAL A 1 85 ? -16.010 -4.347 15.461 1.00 89.56 85 VAL A CA 1
ATOM 640 C C . VAL A 1 85 ? -15.610 -3.447 16.630 1.00 89.56 85 VAL A C 1
ATOM 642 O O . VAL A 1 85 ? -15.681 -3.872 17.781 1.00 89.56 85 VAL A O 1
ATOM 645 N N . LEU A 1 86 ? -15.193 -2.214 16.344 1.00 89.06 86 LEU A N 1
ATOM 646 C CA . LEU A 1 86 ? -14.802 -1.234 17.356 1.00 89.06 86 LEU A CA 1
ATOM 647 C C . LEU A 1 86 ? -16.002 -0.549 18.028 1.00 89.06 86 LEU A C 1
ATOM 649 O O . LEU A 1 86 ? -15.808 0.201 18.982 1.00 89.06 86 LEU A O 1
ATOM 653 N N . GLY A 1 87 ? -17.228 -0.835 17.580 1.00 82.81 87 GLY A N 1
ATOM 654 C CA . GLY A 1 87 ? -18.441 -0.205 18.096 1.00 82.81 87 GLY A CA 1
ATOM 655 C C . GLY A 1 87 ? -18.602 1.247 17.647 1.00 82.81 87 GLY A C 1
ATOM 656 O O . GLY A 1 87 ? -19.332 2.001 18.284 1.00 82.81 87 GLY A O 1
ATOM 657 N N . GLU A 1 88 ? -17.915 1.646 16.575 1.00 66.56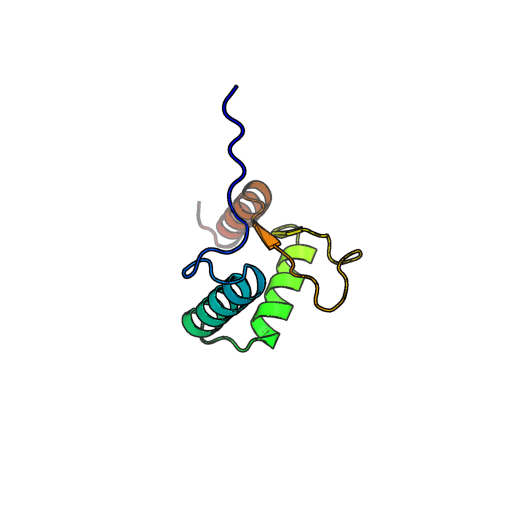 88 GLU A N 1
ATOM 658 C CA . GLU A 1 88 ? -18.271 2.855 15.846 1.00 66.56 88 GLU A CA 1
ATOM 659 C C . GLU A 1 88 ? -19.399 2.485 14.872 1.00 66.56 88 GLU A C 1
ATOM 661 O O . GLU A 1 88 ? -19.277 1.487 14.160 1.00 66.56 88 GLU A O 1
ATOM 666 N N . TYR A 1 89 ? -20.470 3.293 14.879 1.00 57.88 89 TYR A N 1
ATOM 667 C CA . TYR A 1 89 ? -21.820 3.096 14.303 1.00 57.88 89 TYR A CA 1
ATOM 668 C C . TYR A 1 89 ? -22.863 2.473 15.244 1.00 57.88 89 TYR A C 1
ATOM 670 O O . TYR A 1 89 ? -22.886 1.236 15.424 1.00 57.88 89 TYR A O 1
#

Secondary structure (DSSP, 8-state):
-------S--TT---HHHHHHHHHHHHHHHTT--HHHHHHHHHHHHHTTSEEEES-TTTPPTT---EEEE-HHHHHHHHHHHHHHHT--

Radius of gyration: 18.08 Å; Cα contacts (8 Å, |Δi|>4): 45; chains: 1; bounding box: 39×32×57 Å

Solvent-accessible surface area (backbone atoms only — not comparable to full-atom values): 5466 Å² total; per-residue (Å²): 132,91,79,84,78,76,77,93,71,50,104,81,54,69,53,70,75,54,52,51,54,50,53,53,47,52,50,30,59,76,66,74,42,55,70,67,58,52,52,55,48,54,50,52,34,34,77,70,56,35,30,47,51,45,58,44,75,94,75,50,53,93,91,59,79,65,46,76,42,76,34,65,66,51,45,50,53,51,51,53,53,49,32,55,74,72,64,49,129

Sequence (89 aa):
MPRYARPANGEYAEDPINALGNAMQATIEALELNKMTVANGLEKLVDAGLLLADPPRDVAMRGQRVRYTVDDAAVTEMVMRLGQVLGEY

Foldseek 3Di:
DDDPPDDPDDPPPDDPLVVVVVVLVVVCVVVVHDSVVVVVVLVVCVVLVQWDWVVDPVPDDVVDDIDIDGPPVSVVVVVVVVCVVVVND

Nearest PDB structures (foldseek):
  6cmv-assembly3_F  TM=6.082E-01  e=4.669E-01  Sulfolobus acidocaldarius
  2rdp-assembly1_A-2  TM=4.313E-01  e=6.943E-01  Geobacillus stearothermophilus
  6xjf-assembly3_C  TM=4.597E-01  e=7.417E-01  Pyrococcus furiosus DSM 3638
  2gxb-assembly1_A  TM=6.393E-01  e=3.178E+00  Homo sapiens
  5dym-assembly1_A-2  TM=5.902E-01  e=3.395E+00  Clostridioides difficile R20291